Protein AF-A0A2K8L505-F1 (afdb_monomer_lite)

Foldseek 3Di:
DDDPLLVVLLVVLVVVLVPDDPVVNVPDDPVNSVVSSVVSSVVVVVVVVVVVVVVVVVVVVVVVVVVVVVD

Secondary structure (DSSP, 8-state):
---HHHHHHHHHHHHHTTTS-HHHHHH--HHHHHHHHHHHHHHHHHHHHHHHHHHHHHHHHHHHHHHHHT-

Structure (mmCIF, N/CA/C/O backbone):
data_AF-A0A2K8L505-F1
#
_entry.id   AF-A0A2K8L505-F1
#
loop_
_atom_site.group_PDB
_atom_site.id
_atom_site.type_symbol
_atom_site.label_atom_id
_atom_site.label_alt_id
_atom_site.label_comp_id
_atom_site.label_asym_id
_atom_site.label_entity_id
_atom_site.label_seq_id
_atom_site.pdbx_PDB_ins_code
_atom_site.Cartn_x
_atom_site.Cartn_y
_atom_site.Cartn_z
_atom_site.occupancy
_atom_site.B_iso_or_equiv
_atom_site.auth_seq_id
_atom_site.auth_comp_id
_atom_site.auth_asym_id
_atom_site.auth_atom_id
_atom_site.pdbx_PDB_model_num
ATOM 1 N N . MET A 1 1 ? 6.114 15.865 3.806 1.00 45.88 1 MET A N 1
ATOM 2 C CA . MET A 1 1 ? 6.742 14.704 4.474 1.00 45.88 1 MET A CA 1
ATOM 3 C C . MET A 1 1 ? 6.213 13.470 3.770 1.00 45.88 1 MET A C 1
ATOM 5 O O . MET A 1 1 ? 5.001 13.369 3.665 1.00 45.88 1 MET A O 1
ATOM 9 N N . GLU A 1 2 ? 7.072 12.600 3.238 1.00 67.69 2 GLU A N 1
ATOM 10 C CA . GLU A 1 2 ? 6.620 11.320 2.663 1.00 67.69 2 GLU A CA 1
ATOM 11 C C . GLU A 1 2 ? 6.041 10.412 3.755 1.00 67.69 2 GLU A C 1
ATOM 13 O O . GLU A 1 2 ? 6.646 10.274 4.826 1.00 67.69 2 GLU A O 1
ATOM 18 N N . SER A 1 3 ? 4.894 9.791 3.472 1.00 85.75 3 SER A N 1
ATOM 19 C CA . SER A 1 3 ? 4.247 8.809 4.346 1.00 85.75 3 SER A CA 1
ATOM 20 C C . SER A 1 3 ? 5.069 7.508 4.409 1.00 85.75 3 SER A C 1
ATOM 22 O O . SER A 1 3 ? 5.916 7.231 3.553 1.00 85.75 3 SER A O 1
ATOM 24 N N . SER A 1 4 ? 4.849 6.682 5.439 1.00 85.56 4 SER A N 1
ATOM 25 C CA . SER A 1 4 ? 5.480 5.352 5.495 1.00 85.56 4 SER A CA 1
ATOM 26 C C . SER A 1 4 ? 4.980 4.448 4.363 1.00 85.56 4 SER A C 1
ATOM 28 O O . SER A 1 4 ? 5.727 3.596 3.883 1.00 85.56 4 SER A O 1
ATOM 30 N N . GLN A 1 5 ? 3.729 4.642 3.946 1.00 87.31 5 GLN A N 1
ATOM 31 C CA . GLN A 1 5 ? 3.058 3.939 2.861 1.00 87.31 5 GLN A CA 1
ATOM 32 C C . GLN A 1 5 ? 3.715 4.275 1.525 1.00 87.31 5 GLN A C 1
ATOM 34 O O . GLN A 1 5 ? 4.131 3.364 0.814 1.00 87.31 5 GLN A O 1
ATOM 39 N N . SER A 1 6 ? 3.939 5.563 1.258 1.00 89.31 6 SER A N 1
ATOM 40 C CA . SER A 1 6 ? 4.618 6.038 0.055 1.00 89.31 6 SER A CA 1
ATOM 41 C C . SER A 1 6 ? 6.027 5.454 -0.060 1.00 89.31 6 SER A C 1
ATOM 43 O O . SER A 1 6 ? 6.402 4.900 -1.093 1.00 89.31 6 SER A O 1
ATOM 45 N N . LYS A 1 7 ? 6.804 5.440 1.034 1.00 91.38 7 LYS A N 1
ATOM 46 C CA . LYS A 1 7 ? 8.136 4.803 1.046 1.00 91.38 7 LYS A CA 1
ATOM 47 C C . LYS A 1 7 ? 8.077 3.306 0.747 1.00 91.38 7 LYS A C 1
ATOM 49 O O . LYS A 1 7 ? 8.947 2.783 0.049 1.00 91.38 7 LYS A O 1
ATOM 54 N N . HIS A 1 8 ? 7.077 2.610 1.286 1.00 90.88 8 HIS A N 1
ATOM 55 C CA . HIS A 1 8 ? 6.893 1.186 1.031 1.00 90.88 8 HIS A CA 1
ATOM 56 C C . HIS A 1 8 ? 6.503 0.928 -0.428 1.00 90.88 8 HIS A C 1
ATOM 58 O O . HIS A 1 8 ? 7.109 0.073 -1.070 1.00 90.88 8 HIS A O 1
ATOM 64 N N . ALA A 1 9 ? 5.586 1.721 -0.982 1.00 93.25 9 ALA A N 1
ATOM 65 C CA . ALA A 1 9 ? 5.178 1.636 -2.377 1.00 93.25 9 ALA A CA 1
ATOM 66 C C . ALA A 1 9 ? 6.368 1.809 -3.337 1.00 93.25 9 ALA A C 1
ATOM 68 O O . ALA A 1 9 ? 6.618 0.941 -4.176 1.00 93.25 9 ALA A O 1
ATOM 69 N N . HIS A 1 10 ? 7.198 2.837 -3.135 1.00 93.25 10 HIS A N 1
ATOM 70 C CA . HIS A 1 10 ? 8.423 3.035 -3.919 1.00 93.25 10 HIS A CA 1
ATOM 71 C C . HIS A 1 10 ? 9.420 1.876 -3.772 1.00 93.25 10 HIS A C 1
ATOM 73 O O . HIS A 1 10 ? 10.097 1.496 -4.732 1.00 93.25 10 HIS A O 1
ATOM 79 N N . HIS A 1 11 ? 9.523 1.276 -2.582 1.00 94.94 11 HIS A N 1
ATOM 80 C CA . HIS A 1 11 ? 10.380 0.111 -2.364 1.00 94.94 11 HIS A CA 1
ATOM 81 C C . HIS A 1 11 ? 9.887 -1.129 -3.127 1.00 94.94 11 HIS A C 1
ATOM 83 O O . HIS A 1 11 ? 10.695 -1.856 -3.718 1.00 94.94 11 HIS A O 1
ATOM 89 N N . VAL A 1 12 ? 8.571 -1.359 -3.150 1.00 94.25 12 VAL A N 1
ATOM 90 C CA . VAL A 1 12 ? 7.947 -2.441 -3.921 1.00 94.25 12 VAL A CA 1
ATOM 91 C C . VAL A 1 12 ? 8.181 -2.222 -5.413 1.00 94.25 12 VAL A C 1
ATOM 93 O O . VAL A 1 12 ? 8.671 -3.130 -6.081 1.00 94.25 12 VAL A O 1
ATOM 96 N N . VAL A 1 13 ? 7.968 -1.005 -5.923 1.00 94.88 13 VAL A N 1
ATOM 97 C CA . VAL A 1 13 ? 8.248 -0.656 -7.327 1.00 94.88 13 VAL A CA 1
ATOM 98 C C . VAL A 1 13 ? 9.723 -0.847 -7.677 1.00 94.88 13 VAL A C 1
ATOM 100 O O . VAL A 1 13 ? 10.055 -1.397 -8.727 1.00 94.88 13 VAL A O 1
ATOM 103 N N . LYS A 1 14 ? 10.643 -0.463 -6.786 1.00 94.25 14 LYS A N 1
ATOM 104 C CA . LYS A 1 14 ? 12.081 -0.696 -6.982 1.00 94.25 14 LYS A CA 1
ATOM 105 C C . LYS A 1 14 ? 12.422 -2.183 -7.067 1.00 94.25 14 LYS A C 1
ATOM 107 O O . LYS A 1 14 ? 13.349 -2.550 -7.783 1.00 94.25 14 LYS A O 1
ATOM 112 N N . SER A 1 15 ? 11.712 -3.028 -6.328 1.00 93.94 15 SER A N 1
ATOM 113 C CA . SER A 1 15 ? 11.891 -4.481 -6.380 1.00 93.94 15 SER A CA 1
ATOM 114 C C . SER A 1 15 ? 11.262 -5.073 -7.640 1.00 93.94 15 SER A C 1
ATOM 116 O O . SER A 1 15 ? 11.891 -5.900 -8.290 1.00 93.94 15 SER A O 1
ATOM 118 N N . PHE A 1 16 ? 10.092 -4.574 -8.045 1.00 93.00 16 PHE A N 1
ATOM 119 C CA . PHE A 1 16 ? 9.431 -4.925 -9.301 1.00 93.00 16 PHE A CA 1
ATOM 120 C C . PHE A 1 16 ? 10.332 -4.650 -10.514 1.00 93.00 16 PHE A C 1
ATOM 122 O O . PHE A 1 16 ? 10.565 -5.541 -11.326 1.00 93.00 16 PHE A O 1
ATOM 129 N N . LYS A 1 17 ? 10.971 -3.474 -10.570 1.00 91.12 17 LYS A N 1
ATOM 130 C CA . LYS A 1 17 ? 11.950 -3.119 -11.616 1.00 91.12 17 LYS A CA 1
ATOM 131 C C . LYS A 1 17 ? 13.102 -4.119 -11.772 1.00 91.12 17 LYS A C 1
ATOM 133 O O . LYS A 1 17 ? 13.691 -4.188 -12.840 1.00 91.12 17 LYS A O 1
ATOM 138 N N . LYS A 1 18 ? 13.460 -4.861 -10.719 1.00 92.06 18 LYS A N 1
ATOM 139 C C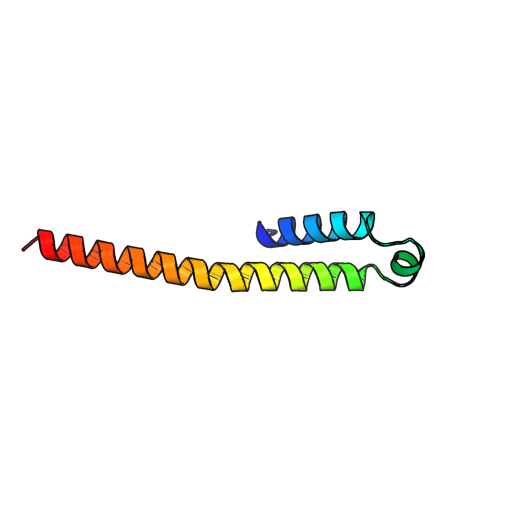A . LYS A 1 18 ? 14.569 -5.830 -10.751 1.00 92.06 18 LYS A CA 1
ATOM 140 C C . LYS A 1 18 ? 14.171 -7.204 -11.283 1.00 92.06 18 LYS A C 1
ATOM 142 O O . LYS A 1 18 ? 15.059 -8.004 -11.551 1.00 92.06 18 LYS A O 1
ATOM 147 N N . ILE A 1 19 ? 12.875 -7.505 -11.334 1.00 92.50 19 ILE A N 1
ATOM 148 C CA . ILE A 1 19 ? 12.364 -8.841 -11.673 1.00 92.50 19 ILE A CA 1
ATOM 149 C C . ILE A 1 19 ? 11.652 -8.879 -13.022 1.00 92.50 19 ILE A C 1
ATOM 151 O O . ILE A 1 19 ? 11.376 -9.965 -13.526 1.00 92.50 19 ILE A O 1
ATOM 155 N N . ILE A 1 20 ? 11.335 -7.716 -13.594 1.00 91.06 20 ILE A N 1
ATOM 156 C CA . ILE A 1 20 ? 10.777 -7.656 -14.939 1.00 91.06 20 ILE A CA 1
ATOM 157 C C . ILE A 1 20 ? 11.860 -7.986 -15.975 1.00 91.06 20 ILE A C 1
ATOM 159 O O . ILE A 1 20 ? 13.012 -7.582 -15.803 1.00 91.06 20 ILE A O 1
ATOM 163 N N . PRO A 1 21 ? 11.508 -8.711 -17.044 1.00 91.06 21 PRO A N 1
ATOM 164 C CA . PRO A 1 21 ? 12.431 -8.961 -18.140 1.00 91.06 21 PRO A CA 1
ATOM 165 C C . PRO A 1 21 ? 12.752 -7.669 -18.918 1.00 91.06 21 PRO A C 1
ATOM 167 O O . PRO A 1 21 ? 11.992 -6.696 -18.900 1.00 91.06 21 PRO A O 1
ATOM 170 N N . ASP A 1 22 ? 13.918 -7.646 -19.567 1.00 86.06 22 ASP A N 1
ATOM 171 C CA . ASP A 1 22 ? 14.485 -6.441 -20.194 1.00 86.06 22 ASP A CA 1
ATOM 172 C C . ASP A 1 22 ? 13.606 -5.875 -21.321 1.00 86.06 22 ASP A C 1
ATOM 174 O O . ASP A 1 22 ? 13.532 -4.660 -21.517 1.00 86.06 22 ASP A O 1
ATOM 178 N N . ASP A 1 23 ? 12.891 -6.747 -22.031 1.00 86.38 23 ASP A N 1
ATOM 179 C CA . ASP A 1 23 ? 11.911 -6.386 -23.055 1.00 86.38 23 ASP A CA 1
ATOM 180 C C . ASP A 1 23 ? 10.745 -5.578 -22.464 1.00 86.38 23 ASP A C 1
ATOM 182 O O . ASP A 1 23 ? 10.403 -4.514 -22.982 1.00 86.38 23 ASP A O 1
ATOM 186 N N . ALA A 1 24 ? 10.202 -6.010 -21.326 1.00 79.94 24 ALA A N 1
ATOM 187 C CA . ALA A 1 24 ? 9.171 -5.294 -20.585 1.00 79.94 24 ALA A CA 1
ATOM 188 C C . ALA A 1 24 ? 9.708 -4.006 -19.940 1.00 79.94 24 ALA A C 1
ATOM 190 O O . ALA A 1 24 ? 9.006 -2.999 -19.882 1.00 79.94 24 ALA A O 1
ATOM 191 N N . SER A 1 25 ? 10.964 -4.000 -19.490 1.00 81.94 25 SER A N 1
ATOM 192 C CA . SER A 1 25 ? 11.604 -2.798 -18.944 1.00 81.94 25 SER A CA 1
ATOM 193 C C . SER A 1 25 ? 11.748 -1.696 -20.000 1.00 81.94 25 SER A C 1
ATOM 195 O O . SER A 1 25 ? 11.523 -0.523 -19.708 1.00 81.94 25 SER A O 1
ATOM 197 N N . SER A 1 26 ? 12.045 -2.074 -21.248 1.00 81.38 26 SER A N 1
ATOM 198 C CA . SER A 1 26 ? 12.276 -1.134 -22.352 1.00 81.38 26 SER A CA 1
ATOM 199 C C . SER A 1 26 ? 11.040 -0.340 -22.797 1.00 81.38 26 SER A C 1
ATOM 201 O O . SER A 1 26 ? 11.183 0.734 -23.380 1.00 81.38 26 SER A O 1
ATOM 203 N N . ILE A 1 27 ? 9.834 -0.839 -22.504 1.00 90.38 27 ILE A N 1
ATOM 204 C CA . ILE A 1 27 ? 8.559 -0.197 -22.871 1.00 90.38 27 ILE A CA 1
ATOM 205 C C . ILE A 1 27 ? 7.948 0.633 -21.734 1.00 90.38 27 ILE A C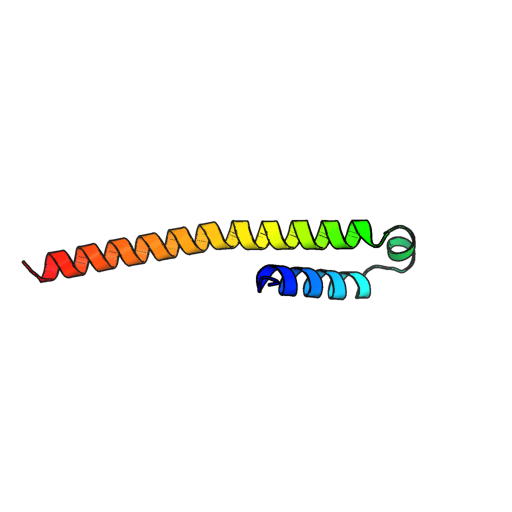 1
ATOM 207 O O . ILE A 1 27 ? 6.987 1.372 -21.954 1.00 90.38 27 ILE A O 1
ATOM 211 N N . LEU A 1 28 ? 8.474 0.516 -20.511 1.00 88.88 28 LEU A N 1
ATOM 212 C CA . LEU A 1 28 ? 7.945 1.204 -19.338 1.00 88.88 28 LEU A CA 1
ATOM 213 C C . LEU A 1 28 ? 8.727 2.491 -19.054 1.00 88.88 28 LEU A C 1
ATOM 215 O O . LEU A 1 28 ? 9.909 2.456 -18.712 1.00 88.88 28 LEU A O 1
ATOM 219 N N . SER A 1 29 ? 8.049 3.637 -19.149 1.00 90.75 29 SER A N 1
ATOM 220 C CA . SER A 1 29 ? 8.613 4.932 -18.769 1.00 90.75 29 SER A CA 1
ATOM 221 C C . SER A 1 29 ? 8.686 5.086 -17.247 1.00 90.75 29 SER A C 1
ATOM 223 O O . SER A 1 29 ? 8.086 4.325 -16.485 1.00 90.75 29 SER A O 1
ATOM 225 N N . ALA A 1 30 ? 9.409 6.111 -16.788 1.00 89.88 30 ALA A N 1
ATOM 226 C CA . ALA A 1 30 ? 9.428 6.486 -15.376 1.00 89.88 30 ALA A CA 1
ATOM 227 C C . ALA A 1 30 ? 8.016 6.774 -14.832 1.00 89.88 30 ALA A C 1
ATOM 229 O O . ALA A 1 30 ? 7.719 6.378 -13.708 1.00 89.88 30 ALA A O 1
ATOM 230 N N . GLU A 1 31 ? 7.147 7.378 -15.646 1.00 93.75 31 GLU A N 1
ATOM 231 C CA . GLU A 1 31 ? 5.767 7.725 -15.282 1.00 93.75 31 GLU A CA 1
ATOM 232 C C . GLU A 1 31 ? 4.939 6.481 -14.947 1.00 93.75 31 GLU A C 1
ATOM 234 O O . GLU A 1 31 ? 4.265 6.470 -13.924 1.00 93.75 31 GLU A O 1
ATOM 239 N N . HIS A 1 32 ? 5.070 5.385 -15.705 1.00 94.06 32 HIS A N 1
ATOM 240 C CA . HIS A 1 32 ? 4.361 4.136 -15.389 1.00 94.06 32 HIS A CA 1
ATOM 241 C C . HIS A 1 32 ? 4.749 3.561 -14.018 1.00 94.06 32 HIS A C 1
ATOM 243 O O . HIS A 1 32 ? 3.937 2.939 -13.335 1.00 94.06 32 HIS A O 1
ATOM 249 N N . TYR A 1 33 ? 6.002 3.745 -13.599 1.00 94.31 33 TYR A N 1
ATOM 250 C CA . TYR A 1 33 ? 6.459 3.277 -12.291 1.00 94.31 33 TYR A CA 1
ATOM 251 C C . TYR A 1 33 ? 6.011 4.185 -11.147 1.00 94.31 33 TYR A C 1
ATOM 253 O O . TY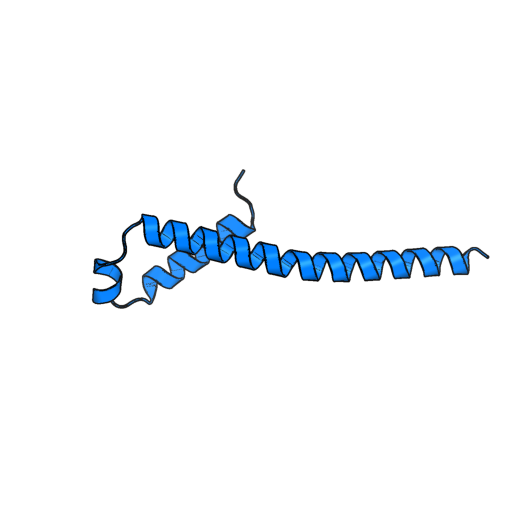R A 1 33 ? 5.777 3.682 -10.049 1.00 94.31 33 TYR A O 1
ATOM 261 N N . GLU A 1 34 ? 5.889 5.486 -11.398 1.00 94.25 34 GLU A N 1
ATOM 262 C CA . GLU A 1 34 ? 5.280 6.426 -10.452 1.00 94.25 34 GLU A CA 1
ATOM 263 C C . GLU A 1 34 ? 3.786 6.131 -10.286 1.00 94.25 34 GLU A C 1
ATOM 265 O O . GLU A 1 34 ? 3.297 6.011 -9.165 1.00 94.25 34 GLU A O 1
ATOM 270 N N . GLU A 1 35 ? 3.065 5.887 -11.382 1.00 95.06 35 GLU A N 1
ATOM 271 C CA . GLU A 1 35 ? 1.667 5.448 -11.331 1.00 95.06 35 GLU A CA 1
ATOM 272 C C . GLU A 1 35 ? 1.512 4.130 -10.566 1.00 95.06 35 GLU A C 1
ATOM 274 O O . GLU A 1 35 ? 0.624 4.000 -9.723 1.00 95.06 35 GLU A O 1
ATOM 279 N N . LEU A 1 36 ? 2.410 3.164 -10.784 1.00 94.56 36 LEU A N 1
ATOM 280 C CA . LEU A 1 36 ? 2.410 1.919 -10.019 1.00 94.56 36 LEU A CA 1
ATOM 281 C C . LEU A 1 36 ? 2.652 2.164 -8.520 1.00 94.56 36 LEU A C 1
ATOM 283 O O . LEU A 1 36 ? 2.014 1.513 -7.692 1.00 94.56 36 LEU A O 1
ATOM 287 N N . ALA A 1 37 ? 3.539 3.096 -8.156 1.00 94.56 37 ALA A N 1
ATOM 288 C CA . ALA A 1 37 ? 3.758 3.466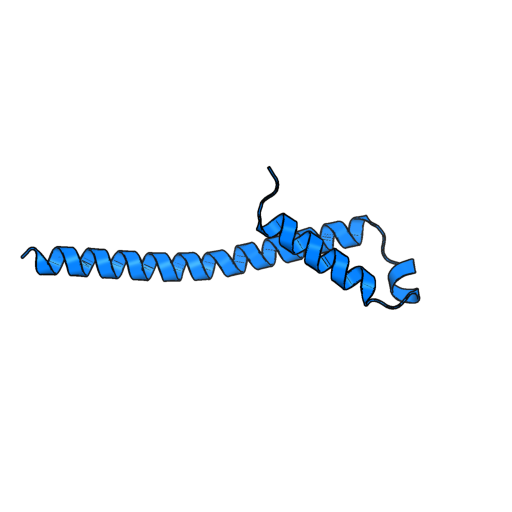 -6.759 1.00 94.56 37 ALA A CA 1
ATOM 289 C C . ALA A 1 37 ? 2.482 4.059 -6.143 1.00 94.56 37 ALA A C 1
ATOM 291 O O . ALA A 1 37 ? 2.078 3.638 -5.061 1.00 94.56 37 ALA A O 1
ATOM 292 N N . LEU A 1 38 ? 1.797 4.953 -6.860 1.00 95.19 38 LEU A N 1
ATOM 293 C CA . LEU A 1 38 ? 0.533 5.543 -6.414 1.00 95.19 38 LEU A CA 1
ATOM 294 C C . LEU A 1 38 ? -0.572 4.493 -6.237 1.00 95.19 38 LEU A C 1
ATOM 296 O O . LEU A 1 38 ? -1.297 4.522 -5.244 1.00 95.19 38 LEU A O 1
ATOM 300 N N . LEU A 1 39 ? -0.683 3.534 -7.161 1.00 96.00 39 LEU A N 1
ATOM 301 C CA . LEU A 1 39 ? -1.652 2.438 -7.055 1.00 96.00 39 LEU A CA 1
ATOM 302 C C . LEU A 1 39 ? -1.379 1.546 -5.839 1.00 96.00 39 LEU A C 1
ATOM 304 O O . LEU A 1 39 ? -2.312 1.151 -5.139 1.00 96.00 39 LEU A O 1
ATOM 308 N N . ILE A 1 40 ? -0.107 1.240 -5.567 1.00 93.06 40 ILE A N 1
ATOM 309 C CA . ILE A 1 40 ? 0.287 0.453 -4.394 1.00 93.06 40 ILE A CA 1
ATOM 310 C C . ILE A 1 40 ? 0.011 1.233 -3.105 1.00 93.06 40 ILE A C 1
ATOM 312 O O . ILE A 1 40 ? -0.523 0.658 -2.159 1.00 93.06 40 ILE A O 1
ATOM 316 N N . GLU A 1 41 ? 0.335 2.527 -3.061 1.00 93.69 41 GLU A N 1
ATOM 317 C CA . GLU A 1 41 ? 0.038 3.389 -1.912 1.00 93.69 41 GLU A CA 1
ATOM 318 C C . GLU A 1 41 ? -1.470 3.423 -1.623 1.00 93.69 41 GLU A C 1
ATOM 320 O O . GLU A 1 41 ? -1.881 3.124 -0.502 1.00 93.69 41 GLU A O 1
ATOM 325 N N . ALA A 1 42 ? -2.302 3.645 -2.644 1.00 92.56 42 ALA A N 1
ATOM 326 C CA . ALA A 1 42 ? -3.758 3.647 -2.503 1.00 92.56 42 ALA A CA 1
ATOM 327 C C . ALA A 1 42 ? -4.317 2.296 -2.017 1.00 92.56 42 ALA A C 1
ATOM 329 O O . ALA A 1 42 ? -5.244 2.258 -1.205 1.00 92.56 42 ALA A O 1
ATOM 330 N N . ALA A 1 43 ? -3.751 1.177 -2.478 1.00 90.56 43 ALA A N 1
ATOM 331 C CA . ALA A 1 43 ? -4.145 -0.152 -2.015 1.00 90.56 43 ALA A CA 1
ATOM 332 C C . ALA A 1 43 ? -3.785 -0.383 -0.537 1.00 90.56 43 ALA A C 1
ATOM 334 O O . ALA A 1 43 ? -4.583 -0.957 0.208 1.00 90.56 43 ALA A O 1
ATOM 335 N N . ILE A 1 44 ? -2.610 0.085 -0.098 1.00 89.00 44 ILE A N 1
ATOM 336 C CA . ILE A 1 44 ? -2.193 0.028 1.311 1.00 89.00 44 ILE A CA 1
ATOM 337 C C . ILE A 1 44 ? -3.126 0.880 2.171 1.00 89.00 44 ILE A C 1
ATOM 339 O O . ILE A 1 44 ? -3.573 0.417 3.220 1.00 89.00 44 ILE A O 1
ATOM 343 N N . ASP A 1 45 ? -3.448 2.093 1.722 1.00 89.00 45 ASP A N 1
ATOM 344 C CA . ASP A 1 45 ? -4.356 2.986 2.439 1.00 89.00 45 ASP A CA 1
ATOM 345 C C . ASP A 1 45 ? -5.752 2.374 2.567 1.00 89.00 45 ASP A C 1
ATOM 347 O O . ASP A 1 45 ? -6.318 2.362 3.660 1.00 89.00 45 ASP A O 1
ATOM 351 N N . SER A 1 46 ? -6.278 1.775 1.495 1.00 89.19 46 SER A N 1
ATOM 352 C CA . SER A 1 46 ? -7.559 1.065 1.540 1.00 89.19 46 SER A CA 1
ATOM 353 C C . SER A 1 46 ? -7.536 -0.099 2.532 1.00 89.19 46 SER A C 1
ATOM 355 O O . SER A 1 46 ? -8.464 -0.244 3.321 1.00 89.19 46 S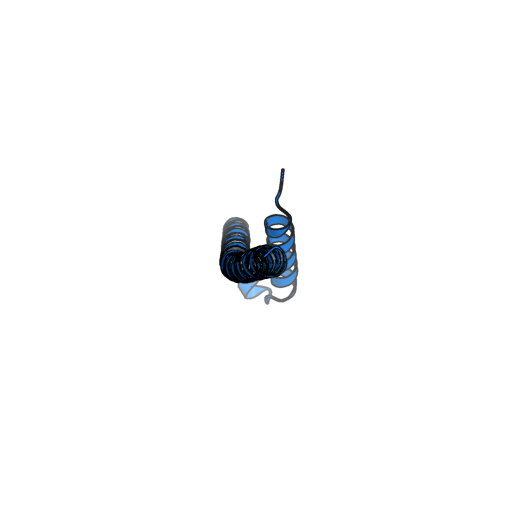ER A O 1
ATOM 357 N N . ALA A 1 47 ? -6.478 -0.914 2.534 1.00 88.50 47 ALA A N 1
ATOM 358 C CA . ALA A 1 47 ? -6.354 -2.021 3.482 1.00 88.50 47 ALA A CA 1
ATOM 359 C C . ALA A 1 47 ? -6.224 -1.531 4.936 1.00 88.50 47 ALA A C 1
ATOM 361 O O . ALA A 1 47 ? -6.677 -2.197 5.869 1.00 88.50 47 ALA A O 1
ATOM 362 N N . LEU A 1 48 ? -5.611 -0.362 5.147 1.00 87.81 48 LEU A N 1
ATOM 363 C CA . LEU A 1 48 ? -5.474 0.238 6.469 1.00 87.81 48 LEU A CA 1
ATOM 364 C C . LEU A 1 48 ? -6.819 0.727 7.019 1.00 87.81 48 LEU A C 1
ATOM 366 O O . LEU A 1 48 ? -7.040 0.617 8.224 1.00 87.81 48 LEU A O 1
ATOM 370 N N . VAL A 1 49 ? -7.721 1.224 6.166 1.00 87.81 49 VAL A N 1
ATOM 371 C CA . VAL A 1 49 ? -9.077 1.639 6.571 1.00 87.81 49 VAL A CA 1
ATOM 372 C C . VAL A 1 49 ? -9.811 0.486 7.256 1.00 87.81 49 VAL A C 1
ATOM 374 O O . VAL A 1 49 ? -10.286 0.657 8.379 1.00 87.81 49 VAL A O 1
ATOM 377 N N . ASP A 1 50 ? -9.803 -0.705 6.659 1.00 86.06 50 ASP A N 1
ATOM 378 C CA . ASP A 1 50 ? -10.454 -1.891 7.231 1.00 86.06 50 ASP A CA 1
ATOM 379 C C . ASP A 1 50 ? -9.871 -2.259 8.608 1.00 86.06 50 ASP A C 1
ATOM 381 O O . ASP A 1 50 ? -10.590 -2.589 9.558 1.00 86.06 50 ASP A O 1
ATOM 385 N N . GLN A 1 51 ? -8.546 -2.157 8.751 1.00 86.31 51 GLN A N 1
ATOM 386 C CA . GLN A 1 51 ? -7.864 -2.418 10.022 1.00 86.31 51 GLN A CA 1
ATOM 387 C C . GLN A 1 51 ? -8.193 -1.359 11.082 1.00 86.31 51 GLN A C 1
ATOM 389 O O . GLN A 1 51 ? -8.366 -1.685 12.261 1.00 86.31 51 GLN A O 1
ATOM 394 N N . LEU A 1 52 ? -8.318 -0.091 10.683 1.00 86.38 52 LEU A N 1
ATOM 395 C CA . LEU A 1 52 ? -8.715 0.999 11.574 1.00 86.38 52 LEU A CA 1
ATOM 396 C C . LEU A 1 52 ? -10.167 0.850 12.037 1.00 86.38 52 LEU A C 1
ATOM 398 O O . LEU A 1 52 ? -10.461 1.113 13.206 1.00 86.38 52 LEU A O 1
ATOM 402 N N . GLU A 1 53 ? -11.068 0.379 11.176 1.00 90.94 53 GLU A N 1
ATOM 403 C CA . GLU A 1 53 ? -12.439 0.052 11.571 1.00 90.94 53 GLU A CA 1
ATOM 404 C C . GLU A 1 53 ? -12.478 -1.081 12.602 1.00 90.94 53 GLU A C 1
ATOM 406 O O . GLU A 1 53 ? -13.156 -0.967 13.632 1.00 90.94 53 GLU A O 1
ATOM 411 N N . ALA A 1 54 ? -11.699 -2.146 12.389 1.00 90.38 54 ALA A N 1
ATOM 412 C CA . ALA A 1 54 ? -11.578 -3.242 13.346 1.00 90.38 54 ALA A CA 1
ATOM 413 C C . ALA A 1 54 ? -11.042 -2.756 14.707 1.00 90.38 54 ALA A C 1
ATOM 415 O O . ALA A 1 54 ? -11.633 -3.051 15.753 1.00 90.38 54 ALA A O 1
ATOM 416 N N . ALA A 1 55 ? -9.981 -1.944 14.706 1.00 89.69 55 ALA A N 1
ATOM 417 C CA . ALA A 1 55 ? -9.419 -1.351 15.919 1.00 89.69 55 ALA A CA 1
ATOM 418 C C . ALA A 1 55 ? -10.424 -0.429 16.635 1.00 89.69 55 ALA A C 1
ATOM 420 O O . ALA A 1 55 ? -10.579 -0.497 17.858 1.00 89.69 55 ALA A O 1
ATOM 421 N N . SER A 1 56 ? -11.169 0.383 15.878 1.00 91.56 56 SER A N 1
ATOM 422 C CA . SER A 1 56 ? -12.237 1.244 16.400 1.00 91.56 56 SER A CA 1
ATOM 423 C C . SER A 1 56 ? -13.330 0.433 17.098 1.00 91.56 56 SER A C 1
ATOM 425 O O . SER A 1 56 ? -13.791 0.794 18.185 1.00 91.56 56 SER A O 1
ATOM 427 N N . ASN A 1 57 ? -13.720 -0.707 16.526 1.00 93.81 57 ASN A N 1
ATOM 428 C CA . ASN A 1 57 ? -14.716 -1.593 17.121 1.00 93.81 57 ASN A CA 1
ATOM 429 C C . ASN A 1 57 ? -14.230 -2.217 18.437 1.00 93.81 57 ASN A C 1
ATOM 431 O O . ASN A 1 57 ? -14.997 -2.274 19.403 1.00 93.81 57 ASN A O 1
ATOM 435 N N . ILE A 1 58 ? -12.956 -2.611 18.514 1.00 93.75 58 ILE A N 1
ATOM 436 C CA . ILE A 1 58 ? -12.341 -3.105 19.755 1.00 93.75 58 ILE A CA 1
ATOM 437 C C . ILE A 1 58 ? -12.347 -2.008 20.825 1.00 93.75 58 ILE A C 1
ATOM 439 O O . ILE A 1 58 ? -12.798 -2.248 21.946 1.00 93.75 58 ILE A O 1
ATOM 443 N N . ALA A 1 59 ? -11.933 -0.787 20.476 1.00 92.19 59 ALA A N 1
ATOM 444 C CA . ALA A 1 59 ? -11.926 0.343 21.404 1.00 92.19 59 ALA A CA 1
ATOM 445 C C . ALA A 1 59 ? -13.335 0.667 21.935 1.00 92.19 59 ALA A C 1
ATOM 447 O O . ALA A 1 59 ? -13.525 0.858 23.138 1.00 92.19 59 ALA A O 1
ATOM 448 N N . LYS A 1 60 ? -14.354 0.655 21.062 1.00 94.44 60 LYS A N 1
ATOM 449 C CA . LYS A 1 60 ? -15.762 0.835 21.459 1.00 94.44 60 LYS A CA 1
ATOM 450 C C . LYS A 1 60 ? -16.234 -0.259 22.414 1.00 94.44 60 LYS A C 1
ATOM 452 O O . LYS A 1 60 ? -16.975 0.038 23.353 1.00 94.44 60 LYS A O 1
ATOM 457 N N . LYS A 1 61 ? -15.841 -1.514 22.178 1.00 94.88 61 LYS A N 1
ATOM 458 C CA . LYS A 1 61 ? -16.189 -2.641 23.052 1.00 94.88 61 LYS A CA 1
ATOM 459 C C . LYS A 1 61 ? -15.555 -2.473 24.434 1.00 94.88 61 LYS A C 1
ATOM 461 O O . LYS A 1 61 ? -16.282 -2.494 25.423 1.00 94.88 61 LYS A O 1
ATOM 466 N N . ALA A 1 62 ? -14.256 -2.190 24.487 1.00 92.50 62 ALA A N 1
ATOM 467 C CA . ALA A 1 62 ? -13.539 -1.950 25.738 1.00 92.50 62 ALA A CA 1
ATOM 468 C C . ALA A 1 62 ? -14.151 -0.786 26.539 1.00 92.50 62 ALA A C 1
ATOM 470 O O . ALA A 1 62 ? -14.395 -0.906 27.737 1.00 92.50 62 ALA A O 1
ATOM 471 N N . ALA A 1 63 ? -14.496 0.324 25.877 1.00 93.88 63 ALA A N 1
ATOM 472 C CA . ALA A 1 63 ? -15.149 1.458 26.533 1.00 93.88 63 ALA A CA 1
ATOM 473 C C . ALA A 1 63 ? -16.518 1.091 27.140 1.00 93.88 63 ALA A C 1
ATOM 475 O O . ALA A 1 63 ? -16.860 1.548 28.235 1.00 93.88 63 ALA A O 1
ATOM 476 N N . LYS A 1 64 ? -17.307 0.250 26.453 1.00 94.19 64 LYS A N 1
ATOM 477 C CA . LYS A 1 64 ? -18.583 -0.261 26.983 1.00 94.19 64 LYS A CA 1
ATOM 478 C C . LYS A 1 64 ? -18.372 -1.158 28.201 1.00 94.19 64 LYS A C 1
ATOM 480 O O . LYS A 1 64 ? -19.118 -1.020 29.166 1.00 94.19 64 LYS A O 1
ATOM 485 N N . GLU A 1 65 ? -17.374 -2.036 28.165 1.00 94.81 65 GLU A N 1
ATOM 486 C CA . GLU A 1 65 ? -17.031 -2.932 29.277 1.00 94.81 65 GLU A CA 1
ATOM 487 C C . GLU A 1 65 ? -16.590 -2.145 30.517 1.00 94.81 65 GLU A C 1
ATOM 489 O O . GLU A 1 65 ? -17.125 -2.368 31.600 1.00 94.81 65 GLU A O 1
ATOM 494 N N . ILE A 1 66 ? -15.718 -1.144 30.358 1.00 93.06 66 ILE A N 1
ATOM 495 C CA . ILE A 1 66 ? -15.297 -0.256 31.456 1.00 93.06 66 ILE A CA 1
ATOM 496 C C . ILE A 1 66 ? -16.506 0.452 32.085 1.00 93.06 66 ILE A C 1
ATOM 498 O O . ILE A 1 66 ? -16.642 0.498 33.306 1.00 93.06 66 ILE A O 1
ATOM 502 N N . LYS A 1 67 ? -17.424 0.973 31.262 1.00 90.00 67 LYS A N 1
ATOM 503 C CA . LYS A 1 67 ? -18.645 1.632 31.751 1.00 90.00 67 LYS A CA 1
ATOM 504 C C . LYS A 1 67 ? -19.586 0.668 32.482 1.00 90.00 67 LYS A C 1
ATOM 506 O O . LYS A 1 67 ? -20.304 1.099 33.380 1.00 90.00 67 LYS A O 1
ATOM 511 N N . ALA A 1 68 ? -19.615 -0.601 32.079 1.00 89.81 68 ALA A N 1
ATOM 512 C CA . ALA A 1 68 ? -20.416 -1.631 32.729 1.00 89.81 68 ALA A CA 1
ATOM 513 C C . ALA A 1 68 ? -19.822 -2.061 34.079 1.00 89.81 68 ALA A C 1
ATOM 515 O O . ALA A 1 68 ? -20.587 -2.297 35.001 1.00 89.81 68 ALA A O 1
ATOM 516 N N . LEU A 1 69 ? -18.491 -2.106 34.205 1.00 83.56 69 LEU A N 1
ATOM 517 C CA . LEU A 1 69 ? -17.789 -2.425 35.457 1.00 83.56 69 LEU A CA 1
ATOM 518 C C . LEU A 1 69 ? -17.889 -1.319 36.519 1.00 83.56 69 LEU A C 1
ATOM 520 O O . LEU A 1 69 ? -17.747 -1.593 37.704 1.00 83.56 69 LEU A O 1
ATOM 524 N N . GLY A 1 70 ? -18.098 -0.068 36.104 1.00 77.50 70 GLY A N 1
ATOM 525 C CA . GLY A 1 70 ? -18.292 1.070 37.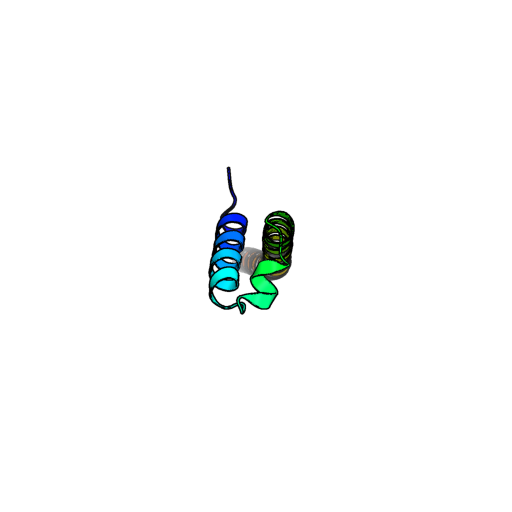010 1.00 77.50 70 GLY A CA 1
ATOM 526 C C . GLY A 1 70 ? -19.721 1.234 37.550 1.00 77.50 70 GLY A C 1
ATOM 527 O O . GLY A 1 70 ? -20.019 2.286 38.116 1.00 77.50 70 GLY A O 1
ATOM 528 N N . ARG A 1 71 ? -20.610 0.260 37.323 1.00 55.53 71 ARG A N 1
ATOM 529 C CA . ARG A 1 71 ? -21.979 0.183 37.857 1.00 55.53 71 ARG A CA 1
ATOM 530 C C . ARG A 1 71 ? -22.102 -1.009 38.791 1.00 55.53 71 ARG A C 1
ATOM 532 O O . ARG A 1 71 ? -22.879 -0.875 39.758 1.00 55.53 71 ARG A O 1
#

Organism: NCBI:txid1921087

Sequence (71 aa):
MESSQSKHAHHVVKSFKKIIPDDASSILSAEHYEELALLIEAAIDSALVDQLEAASNIAKKAAKEIKALGR

pLDDT: mean 89.25, std 8.13, range [45.88, 96.0]

Radius of gyration: 20.12 Å; chains: 1; bounding box: 36×24×61 Å